Protein AF-B6ILA6-F1 (afdb_monomer)

Mean predicted aligned error: 4.62 Å

Solvent-accessible surface area (backbone atoms only — not comparable to full-atom values): 5302 Å² total; per-residue (Å²): 98,77,94,65,90,71,56,64,65,58,49,32,53,52,49,50,52,44,41,73,71,63,40,69,84,39,53,41,90,45,85,97,41,79,54,63,53,40,67,71,48,56,49,69,50,34,75,90,38,62,74,56,52,56,48,41,54,50,43,40,51,53,55,54,38,71,73,33,90,46,38,43,75,50,86,53,85,91,57,87,44,75,44,78,56,76,136

Secondary structure (DSSP, 8-state):
--SS---HHHHHHHHHHHHHTT-SS-B-SSTT--PBPPHHHHHHHHTT-HHHHHHHHHHHHHHHHHH-TTEEE--STT---EEEPP-

Sequence (87 aa):
MSCHRACKDCWKNYLTHKIKVRKFEIQCLGKDCEIVLNEEAILSFLQENIDTIELYHKVGLEDFVAVNRFLKWCPGINCGRVVKVSE

InterPro domains:
  IPR013083 Zinc finger, RING/FYVE/PHD-type [G3DSA:3.30.40.10] (1-66)
  IPR044066 TRIAD supradomain [PS51873] (1-87)

pLDDT: mean 91.36, std 6.15, range [60.41, 96.0]

Foldseek 3Di:
DAPDDDDLVVLQVQLLVCLVVLDLFDFHPDPPGRDTDDPVVNCVSCVPPVVSNVSSVVSVVVVVQVPDPQWDDDPPDVPRDIHGHDD

Nearest PDB structures (foldseek):
  7oni-assembly1_H  TM=7.818E-01  e=4.701E-04  Homo sapiens
  7od1-assembly1_A  TM=7.667E-01  e=9.088E-04  Homo sapiens
  7od1-assembly2_B  TM=7.633E-01  e=1.183E-03  Homo sapiens

Structure (mmCIF, N/CA/C/O backbone):
data_AF-B6ILA6-F1
#
_entry.id   AF-B6ILA6-F1
#
loop_
_atom_site.group_PDB
_atom_site.id
_atom_site.type_symbol
_atom_site.label_atom_id
_atom_site.label_alt_id
_atom_site.label_comp_id
_atom_site.label_asym_id
_atom_site.label_entity_id
_atom_site.label_seq_id
_atom_site.pdbx_PDB_ins_code
_atom_site.Cartn_x
_atom_site.Cartn_y
_atom_site.Cartn_z
_atom_site.occupancy
_atom_site.B_iso_or_equiv
_atom_site.auth_seq_id
_atom_site.auth_comp_id
_atom_site.auth_asym_id
_atom_site.auth_atom_id
_atom_site.pdbx_PDB_model_num
ATOM 1 N N . MET A 1 1 ? -8.709 12.851 0.980 1.00 60.41 1 MET A N 1
ATOM 2 C CA . MET A 1 1 ? -9.679 13.146 2.067 1.00 60.41 1 MET A CA 1
ATOM 3 C C . MET A 1 1 ? -10.674 11.988 2.164 1.00 60.41 1 MET A C 1
ATOM 5 O O . MET A 1 1 ? -11.103 11.520 1.116 1.00 60.41 1 MET A O 1
ATOM 9 N N . SER A 1 2 ? -11.009 11.474 3.355 1.00 75.12 2 SER A N 1
ATOM 10 C CA . SER A 1 2 ? -12.010 10.397 3.498 1.00 75.12 2 SER A CA 1
ATOM 11 C C . SER A 1 2 ? -13.431 10.960 3.664 1.00 75.12 2 SER A C 1
ATOM 13 O O . SER A 1 2 ? -13.629 11.969 4.335 1.00 75.12 2 SER A O 1
ATOM 15 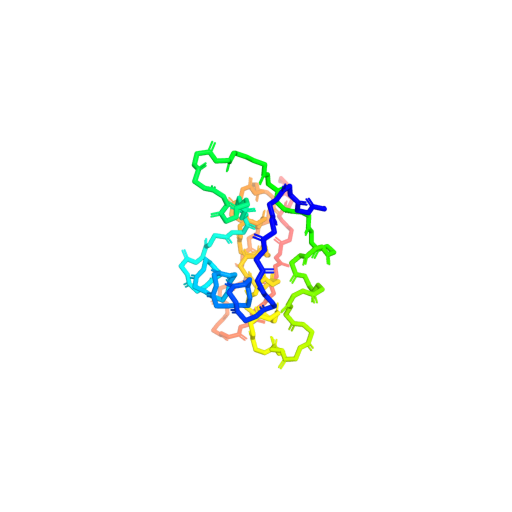N N . CYS A 1 3 ? -14.427 10.305 3.053 1.00 86.56 3 CYS A N 1
ATOM 16 C CA . CYS A 1 3 ? -15.844 10.708 3.107 1.00 86.56 3 CYS A CA 1
ATOM 17 C C . CYS A 1 3 ? -16.608 10.118 4.313 1.00 86.56 3 CYS A C 1
ATOM 19 O O . CYS A 1 3 ? -17.684 10.594 4.664 1.00 86.56 3 CYS A O 1
ATOM 21 N N . HIS A 1 4 ? -16.057 9.091 4.967 1.00 93.44 4 HIS A N 1
ATOM 22 C CA . HIS A 1 4 ? -16.691 8.400 6.092 1.00 93.44 4 HIS A CA 1
ATOM 23 C C . HIS A 1 4 ? -15.844 8.498 7.360 1.00 93.44 4 HIS A C 1
ATOM 25 O O . HIS A 1 4 ? -14.612 8.512 7.312 1.00 93.44 4 HIS A O 1
ATOM 31 N N . ARG A 1 5 ? -16.513 8.554 8.514 1.00 93.06 5 ARG A N 1
ATOM 32 C CA . ARG A 1 5 ? -15.858 8.603 9.824 1.00 93.06 5 ARG A CA 1
ATOM 33 C C . ARG A 1 5 ? -15.713 7.200 10.401 1.00 93.06 5 ARG A C 1
ATOM 35 O O . ARG A 1 5 ? -16.651 6.414 10.385 1.00 93.06 5 ARG A O 1
ATOM 42 N N . ALA A 1 6 ? -14.543 6.936 10.960 1.00 93.00 6 ALA A N 1
ATOM 43 C CA . ALA A 1 6 ? -14.251 5.796 11.818 1.00 93.00 6 ALA A CA 1
ATOM 44 C C . ALA A 1 6 ? -13.127 6.208 12.777 1.00 93.00 6 ALA A C 1
ATOM 46 O O . ALA A 1 6 ? -12.476 7.235 12.552 1.00 93.00 6 ALA A O 1
ATOM 47 N N . CYS A 1 7 ? -12.889 5.437 13.838 1.00 94.94 7 CYS A N 1
ATOM 48 C CA . CYS A 1 7 ? -11.741 5.706 14.701 1.00 94.94 7 CYS A CA 1
ATOM 49 C C . CYS A 1 7 ? -10.420 5.457 13.951 1.00 94.94 7 CYS A C 1
ATOM 51 O O . CYS A 1 7 ? -10.387 4.778 12.917 1.00 94.94 7 CYS A O 1
ATOM 53 N N . LYS A 1 8 ? -9.322 6.008 14.482 1.00 92.06 8 LYS A N 1
ATOM 54 C CA . LYS A 1 8 ? -7.984 5.847 13.896 1.00 92.06 8 LYS A CA 1
ATOM 55 C C . LYS A 1 8 ? -7.598 4.372 13.755 1.00 92.06 8 LYS A C 1
ATOM 57 O O . LYS A 1 8 ? -7.092 3.987 12.707 1.00 92.06 8 LYS A O 1
ATOM 62 N N . ASP A 1 9 ? -7.922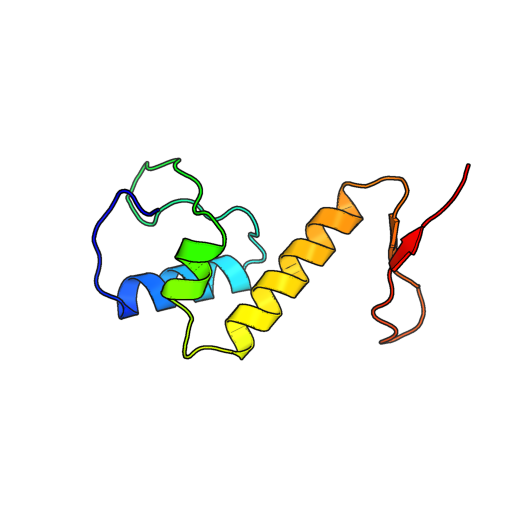 3.543 14.746 1.00 94.94 9 ASP A N 1
ATOM 63 C CA . ASP A 1 9 ? -7.589 2.113 14.730 1.00 94.94 9 ASP A CA 1
ATOM 64 C C . ASP A 1 9 ? -8.351 1.339 13.649 1.00 94.94 9 ASP A C 1
ATOM 66 O O . ASP A 1 9 ? -7.771 0.497 12.963 1.00 94.94 9 ASP A O 1
ATOM 70 N N . CYS A 1 10 ? -9.632 1.655 13.427 1.00 95.88 10 CYS A N 1
ATOM 71 C CA . CYS A 1 10 ? -10.407 1.070 12.332 1.00 95.88 10 CYS A CA 1
ATOM 72 C C . CYS A 1 10 ? -9.793 1.415 10.971 1.00 95.88 10 CYS A C 1
ATOM 74 O O . CYS A 1 10 ? -9.635 0.526 10.133 1.00 95.88 10 CYS A O 1
ATOM 76 N N . TRP A 1 11 ? -9.410 2.681 10.763 1.00 96.00 11 TRP A N 1
ATOM 77 C CA . TRP A 1 11 ? -8.719 3.107 9.545 1.00 96.00 11 TRP A CA 1
ATOM 78 C C . TRP A 1 11 ? -7.377 2.395 9.375 1.00 96.00 11 TRP A C 1
ATOM 80 O O . TRP A 1 11 ? -7.123 1.821 8.317 1.00 96.00 11 TRP A O 1
ATOM 90 N N . LYS A 1 12 ? -6.550 2.365 10.424 1.00 95.69 12 LYS A N 1
ATOM 91 C CA . LYS A 1 12 ? -5.245 1.695 10.431 1.00 95.69 12 LYS A CA 1
ATOM 92 C C . LYS A 1 12 ? -5.373 0.218 10.059 1.00 95.69 12 LYS A C 1
ATOM 94 O O . LYS A 1 12 ? -4.670 -0.246 9.161 1.00 95.69 12 LYS A O 1
ATOM 99 N N . ASN A 1 13 ? -6.296 -0.510 10.687 1.00 95.69 13 ASN A N 1
ATOM 100 C CA . ASN A 1 13 ? -6.515 -1.934 10.424 1.00 95.69 13 ASN A CA 1
ATOM 101 C C . ASN A 1 13 ? -7.031 -2.186 9.003 1.00 95.69 13 ASN A C 1
ATOM 103 O O . ASN A 1 13 ? -6.521 -3.069 8.311 1.00 95.69 13 ASN A O 1
ATOM 107 N N . TYR A 1 14 ? -7.998 -1.387 8.546 1.00 96.00 14 TYR A N 1
ATOM 108 C CA . TYR A 1 14 ? -8.538 -1.475 7.190 1.00 96.00 14 TYR A CA 1
ATOM 109 C C . TYR A 1 14 ? -7.455 -1.255 6.127 1.00 96.00 14 TYR A C 1
ATOM 111 O O . TYR A 1 14 ? -7.284 -2.093 5.238 1.00 96.00 14 TYR A O 1
ATOM 119 N N . LEU A 1 15 ? -6.695 -0.162 6.243 1.00 95.81 15 LEU A N 1
ATOM 120 C CA . LEU A 1 15 ? -5.624 0.179 5.306 1.00 95.81 15 LEU A CA 1
ATOM 121 C C . LEU A 1 15 ? -4.527 -0.884 5.318 1.00 95.81 15 LEU A C 1
ATOM 123 O O . LEU A 1 15 ? -4.149 -1.376 4.260 1.00 95.81 15 LEU A O 1
ATOM 127 N N . THR A 1 16 ? -4.090 -1.317 6.504 1.00 95.56 16 THR A N 1
ATOM 128 C CA . THR A 1 16 ? -3.082 -2.380 6.648 1.00 95.56 16 THR A CA 1
ATOM 129 C C . THR A 1 16 ? -3.519 -3.657 5.935 1.00 95.56 16 THR A C 1
ATOM 131 O O . THR A 1 16 ? -2.734 -4.262 5.209 1.00 95.56 16 THR A O 1
ATOM 134 N N . HIS A 1 17 ? -4.782 -4.062 6.092 1.00 94.94 17 HIS A N 1
ATOM 135 C CA . HIS A 1 17 ? -5.313 -5.227 5.394 1.00 94.94 17 HIS A CA 1
ATOM 136 C C . HIS A 1 17 ? -5.337 -5.023 3.870 1.00 94.94 17 HIS A C 1
ATOM 138 O O . HIS A 1 17 ? -4.872 -5.891 3.136 1.00 94.94 17 HIS A O 1
ATOM 144 N N . LYS A 1 18 ? -5.836 -3.877 3.382 1.00 94.19 18 LYS A N 1
ATOM 145 C CA . LYS A 1 18 ? -5.919 -3.564 1.941 1.00 94.19 18 LYS A CA 1
ATOM 146 C C . LYS A 1 18 ? -4.547 -3.520 1.262 1.00 94.19 18 LYS A C 1
ATOM 148 O O . LYS A 1 18 ? -4.394 -4.074 0.176 1.00 94.19 18 LYS A O 1
ATOM 153 N N . ILE A 1 19 ? -3.553 -2.941 1.928 1.00 94.38 19 ILE A N 1
ATOM 154 C CA . ILE A 1 19 ? -2.171 -2.866 1.442 1.00 94.38 19 ILE A CA 1
ATOM 155 C C . ILE A 1 19 ? -1.538 -4.263 1.409 1.00 94.38 19 ILE A C 1
ATOM 157 O O . ILE A 1 19 ? -0.906 -4.634 0.421 1.00 94.38 19 ILE A O 1
ATOM 161 N N . LYS A 1 20 ? -1.766 -5.091 2.440 1.00 91.56 20 LYS A N 1
ATOM 162 C CA . LYS A 1 20 ? -1.268 -6.478 2.483 1.00 91.56 20 LYS A CA 1
ATOM 163 C C . LYS A 1 20 ? -1.837 -7.363 1.375 1.00 91.56 20 LYS A C 1
ATOM 165 O O . LYS A 1 20 ? -1.122 -8.228 0.879 1.00 91.56 20 LYS A O 1
ATOM 170 N N . VAL A 1 21 ? -3.076 -7.126 0.940 1.00 90.31 21 VAL A N 1
ATOM 171 C CA . VAL A 1 21 ? -3.664 -7.802 -0.235 1.00 90.31 21 VAL A CA 1
ATOM 172 C C . VAL A 1 21 ? -3.293 -7.135 -1.570 1.00 90.31 21 VAL A C 1
ATOM 174 O O . VAL A 1 21 ? -3.961 -7.369 -2.573 1.00 90.31 21 VAL A O 1
ATOM 177 N N . ARG A 1 22 ? -2.227 -6.319 -1.581 1.00 80.06 22 ARG A N 1
ATOM 178 C CA . ARG A 1 22 ? -1.642 -5.648 -2.752 1.00 80.06 22 ARG A CA 1
ATOM 179 C C . ARG A 1 22 ? -2.625 -4.789 -3.549 1.00 80.06 22 ARG A C 1
ATOM 181 O O . ARG A 1 22 ? -2.641 -4.834 -4.772 1.00 80.06 22 ARG A O 1
ATOM 188 N N . LYS A 1 23 ? -3.454 -4.000 -2.865 1.00 75.31 23 LYS A N 1
ATOM 189 C CA . LYS A 1 23 ? -4.258 -2.961 -3.522 1.00 75.31 23 LYS A CA 1
ATOM 190 C C . LYS A 1 23 ? -3.606 -1.600 -3.328 1.00 75.31 23 LYS A C 1
ATOM 192 O O . LYS A 1 23 ? -3.598 -1.104 -2.203 1.00 75.31 23 LYS A O 1
ATOM 197 N N . PHE A 1 24 ? -3.096 -1.008 -4.409 1.00 82.94 24 PHE A N 1
ATOM 198 C CA . PHE A 1 24 ? -2.612 0.373 -4.397 1.00 82.94 24 PHE A CA 1
ATOM 199 C C . PHE A 1 24 ? -3.770 1.381 -4.395 1.00 82.94 24 PHE A C 1
ATOM 201 O O . PHE A 1 24 ? -3.805 2.290 -3.569 1.00 82.94 24 PHE A O 1
ATOM 208 N N . GLU A 1 25 ? -4.778 1.168 -5.245 1.00 87.94 25 GLU A N 1
ATOM 209 C CA . GLU A 1 25 ? -5.999 1.978 -5.256 1.00 87.94 25 GLU A CA 1
ATOM 210 C C . GLU A 1 25 ? -6.959 1.519 -4.151 1.00 87.94 25 GLU A C 1
ATOM 212 O O . GLU A 1 25 ? -7.662 0.507 -4.258 1.00 87.94 25 GLU A O 1
ATOM 217 N N . ILE A 1 26 ? -6.969 2.260 -3.042 1.00 92.31 26 ILE A N 1
ATOM 218 C CA . ILE A 1 26 ? -7.763 1.921 -1.861 1.00 92.31 26 ILE A CA 1
ATOM 219 C C . ILE A 1 26 ? -8.987 2.828 -1.776 1.00 92.31 26 ILE A C 1
ATOM 221 O O . ILE A 1 26 ? -8.884 4.036 -1.571 1.00 92.31 26 ILE A O 1
ATOM 225 N N . GLN A 1 27 ? -10.166 2.219 -1.878 1.00 94.00 27 GLN A N 1
ATOM 226 C CA . GLN A 1 27 ? -11.440 2.892 -1.643 1.00 94.00 27 GLN A CA 1
ATOM 227 C C . GLN A 1 27 ? -11.669 3.182 -0.156 1.00 94.00 27 GLN A C 1
ATOM 229 O O . GLN A 1 27 ? -11.120 2.518 0.732 1.00 94.00 27 GLN A O 1
ATOM 234 N N . CYS A 1 28 ? -12.525 4.163 0.113 1.00 94.75 28 CYS A N 1
ATOM 235 C CA . CYS A 1 28 ? -13.023 4.488 1.440 1.00 94.75 28 CYS A CA 1
ATOM 236 C C . CYS A 1 28 ? -13.588 3.243 2.153 1.00 94.75 28 CYS A C 1
ATOM 238 O O . CYS A 1 28 ? -14.166 2.366 1.523 1.00 94.75 28 CYS A O 1
ATOM 240 N N . LEU A 1 29 ? -13.463 3.178 3.484 1.00 94.44 29 LEU A N 1
ATOM 241 C CA . LEU A 1 29 ? -13.983 2.050 4.275 1.00 94.44 29 LEU A CA 1
ATOM 242 C C . LEU A 1 29 ? -15.516 1.971 4.321 1.00 94.44 29 LEU A C 1
ATOM 244 O O . LEU A 1 29 ? -16.059 0.978 4.802 1.00 94.44 29 LEU A O 1
ATOM 248 N N . GLY A 1 30 ? -16.208 3.035 3.901 1.00 93.38 30 GLY A N 1
ATOM 249 C CA . GLY A 1 30 ? -17.665 3.068 3.863 1.00 93.38 30 GLY A CA 1
ATOM 250 C C . GLY A 1 30 ? -18.200 1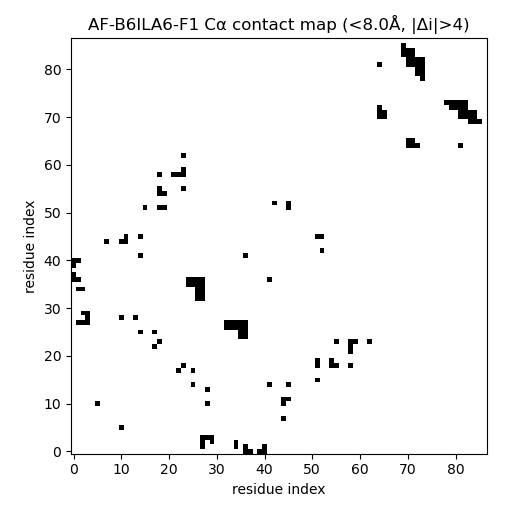.995 2.921 1.00 93.38 30 GLY A C 1
ATOM 251 O O . GLY A 1 30 ? -17.685 1.813 1.820 1.00 93.38 30 GLY A O 1
ATOM 252 N N . LYS A 1 31 ? -19.241 1.285 3.356 1.00 91.06 31 LYS A N 1
ATOM 253 C CA . LYS A 1 31 ? -19.920 0.301 2.514 1.00 91.06 31 LYS A CA 1
ATOM 254 C C . LYS A 1 31 ? -20.454 0.992 1.252 1.00 91.06 31 LYS A C 1
ATOM 256 O O . LYS A 1 31 ? -21.010 2.081 1.354 1.00 91.06 31 LYS A O 1
ATOM 261 N N . ASP A 1 32 ? -20.253 0.361 0.095 1.00 90.88 32 ASP A N 1
ATOM 262 C CA . ASP A 1 32 ? -20.688 0.853 -1.221 1.00 90.88 32 ASP A CA 1
ATOM 263 C C . ASP A 1 32 ? -20.114 2.241 -1.595 1.00 90.88 32 ASP A C 1
ATOM 265 O O . ASP A 1 32 ? -20.650 2.947 -2.445 1.00 90.88 32 ASP A O 1
ATOM 269 N N . CYS A 1 33 ? -19.006 2.653 -0.963 1.00 93.06 33 CYS A N 1
ATOM 270 C CA . CYS A 1 33 ? -18.327 3.908 -1.264 1.00 93.06 33 CYS A CA 1
ATOM 271 C C . CYS A 1 33 ? -17.167 3.687 -2.241 1.00 93.06 33 CYS A C 1
ATOM 273 O O . CYS A 1 33 ? -16.171 3.050 -1.905 1.00 93.06 33 CYS A O 1
ATOM 275 N N . GLU A 1 34 ? -17.256 4.290 -3.424 1.00 92.12 34 GLU A N 1
ATOM 276 C CA . GLU A 1 34 ? -16.245 4.140 -4.480 1.00 92.12 34 GLU A CA 1
ATOM 277 C C . GLU A 1 34 ? -15.161 5.227 -4.463 1.00 92.12 34 GLU A C 1
ATOM 279 O O . GLU A 1 34 ? -14.270 5.238 -5.310 1.00 92.12 34 GLU A O 1
ATOM 284 N N . ILE A 1 35 ? -15.198 6.138 -3.484 1.00 93.44 35 ILE A N 1
ATOM 285 C CA . ILE A 1 35 ? -14.210 7.215 -3.366 1.00 93.44 35 ILE A CA 1
ATOM 286 C C . ILE A 1 35 ? -12.841 6.613 -3.051 1.00 93.44 35 ILE A C 1
ATOM 288 O O . ILE A 1 35 ? -12.643 6.032 -1.981 1.00 93.44 35 ILE A O 1
ATOM 292 N N . VAL A 1 36 ? -11.890 6.804 -3.962 1.00 93.69 36 VAL A N 1
ATOM 293 C CA . VAL A 1 36 ? -10.488 6.419 -3.783 1.00 93.69 36 VAL A CA 1
ATOM 294 C C . VAL A 1 36 ? -9.794 7.415 -2.856 1.00 93.69 36 VAL A C 1
ATOM 296 O O . VAL A 1 36 ? -9.954 8.632 -2.971 1.00 93.69 36 VAL A O 1
ATOM 299 N N . LEU A 1 37 ? -9.041 6.893 -1.893 1.00 94.12 37 LEU A N 1
ATOM 300 C CA . LEU A 1 37 ? -8.263 7.700 -0.963 1.00 94.12 37 LEU A CA 1
ATOM 301 C C . LEU A 1 37 ? -6.987 8.197 -1.644 1.00 94.12 37 LEU A C 1
ATOM 303 O O . LEU A 1 37 ? -6.316 7.447 -2.345 1.00 94.12 37 LEU A O 1
ATOM 307 N N . ASN A 1 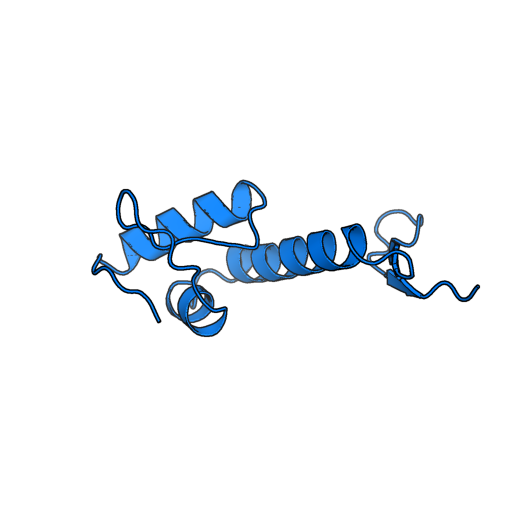38 ? -6.630 9.454 -1.388 1.00 92.62 38 ASN A N 1
ATOM 308 C CA . ASN A 1 38 ? -5.325 9.978 -1.767 1.00 92.62 38 ASN A CA 1
ATOM 309 C C . ASN A 1 38 ? -4.242 9.516 -0.783 1.00 92.62 38 ASN A C 1
ATOM 311 O O . ASN A 1 38 ? -4.526 9.192 0.374 1.00 92.62 38 ASN A O 1
ATOM 315 N N . GLU A 1 39 ? -2.994 9.550 -1.242 1.00 92.50 39 GLU A N 1
ATOM 316 C CA . GLU A 1 39 ? -1.823 9.147 -0.463 1.00 92.50 39 GLU A CA 1
ATOM 317 C C . GLU A 1 39 ? -1.734 9.880 0.880 1.00 92.50 39 GLU A C 1
ATOM 319 O O . GLU A 1 39 ? -1.596 9.237 1.915 1.00 92.50 39 GLU A O 1
ATOM 324 N N . GLU A 1 40 ? -1.926 11.201 0.899 1.00 93.75 40 GLU A N 1
ATOM 325 C CA . GLU A 1 40 ? -1.905 11.987 2.139 1.00 93.75 40 GLU A CA 1
ATOM 326 C C . GLU A 1 40 ? -2.873 11.445 3.202 1.00 93.75 40 GLU A C 1
ATOM 328 O O . GLU A 1 40 ? -2.517 11.345 4.376 1.00 93.75 40 GLU A O 1
ATOM 333 N N . ALA A 1 41 ? -4.092 11.050 2.807 1.00 92.88 41 ALA A N 1
ATOM 334 C CA . ALA A 1 41 ? -5.051 10.473 3.742 1.00 92.88 41 ALA A CA 1
ATOM 335 C C . ALA A 1 41 ? -4.578 9.107 4.250 1.00 92.88 41 ALA A C 1
ATOM 337 O O . ALA A 1 41 ? -4.638 8.858 5.453 1.00 92.88 41 ALA A O 1
ATOM 338 N N . ILE A 1 42 ? -4.081 8.244 3.362 1.00 94.19 42 ILE A N 1
ATOM 339 C CA . ILE A 1 42 ? -3.560 6.919 3.724 1.00 94.19 42 ILE A CA 1
ATOM 340 C C . ILE A 1 42 ? -2.409 7.059 4.729 1.00 94.19 42 ILE A C 1
ATOM 342 O O . ILE A 1 42 ? -2.457 6.460 5.806 1.00 94.19 42 ILE A O 1
ATOM 346 N N . LEU A 1 43 ? -1.425 7.908 4.426 1.00 94.25 43 LEU A N 1
ATOM 347 C CA . LEU A 1 43 ? -0.263 8.144 5.281 1.00 94.25 43 LEU A CA 1
ATOM 348 C C . LEU A 1 43 ? -0.659 8.757 6.631 1.00 94.25 43 LEU A C 1
ATOM 350 O O . LEU A 1 43 ? -0.103 8.379 7.660 1.00 94.25 43 LEU A O 1
ATOM 354 N N . SER A 1 44 ? -1.671 9.631 6.665 1.00 94.12 44 SER A N 1
ATOM 355 C CA . SER A 1 44 ? -2.152 10.233 7.917 1.00 94.12 44 SER A CA 1
ATOM 356 C C . SER A 1 44 ? -2.713 9.215 8.922 1.00 94.12 44 SER A C 1
ATOM 358 O O . SER A 1 44 ? -2.593 9.415 10.130 1.00 94.12 44 SER A O 1
ATOM 360 N N . PHE A 1 45 ? -3.285 8.102 8.450 1.00 94.81 45 PHE A N 1
ATOM 361 C CA . PHE A 1 45 ? -3.801 7.030 9.310 1.00 94.81 45 PHE A CA 1
ATOM 362 C C . PHE A 1 45 ? -2.743 5.979 9.673 1.00 94.81 45 PHE A C 1
ATOM 364 O O . PHE A 1 45 ? -2.961 5.181 10.585 1.00 94.81 45 PHE A O 1
ATOM 371 N N . LEU A 1 46 ? -1.610 5.966 8.968 1.00 95.44 46 LEU A N 1
ATOM 372 C CA . LEU A 1 46 ? -0.543 4.977 9.120 1.00 95.44 46 LEU A CA 1
ATOM 373 C C . LEU A 1 46 ? 0.735 5.543 9.747 1.00 95.44 46 LEU A C 1
ATOM 375 O O . LEU A 1 46 ? 1.721 4.822 9.794 1.00 95.44 46 LEU A O 1
ATOM 379 N N . GLN A 1 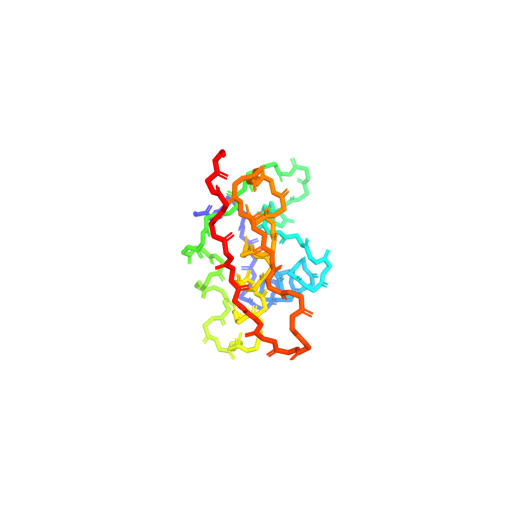47 ? 0.723 6.779 10.258 1.00 91.31 47 GLN A N 1
ATOM 380 C CA . GLN A 1 47 ? 1.909 7.499 10.761 1.00 91.31 47 GLN A CA 1
ATOM 381 C C . GLN A 1 47 ? 2.825 6.668 11.680 1.00 91.31 47 GLN A C 1
ATOM 383 O O . GLN A 1 47 ? 4.041 6.807 11.629 1.00 91.31 47 GLN A O 1
ATOM 388 N N . GLU A 1 48 ? 2.254 5.781 12.495 1.00 92.19 48 GLU A N 1
ATOM 389 C CA . GLU A 1 48 ? 2.981 4.935 13.455 1.00 92.19 48 GLU A CA 1
ATOM 390 C C . GLU A 1 48 ? 3.276 3.511 12.936 1.00 92.19 48 GLU A C 1
ATOM 392 O O . GLU A 1 48 ? 3.694 2.643 13.698 1.00 92.19 48 GLU A O 1
ATOM 397 N N . ASN A 1 49 ? 2.991 3.214 11.668 1.00 94.62 49 ASN A N 1
ATOM 398 C CA . ASN A 1 49 ? 3.094 1.881 11.069 1.00 94.62 49 ASN A CA 1
ATOM 399 C C . ASN A 1 49 ? 4.012 1.910 9.840 1.00 94.62 49 ASN A C 1
ATOM 401 O O . ASN A 1 49 ? 3.565 1.762 8.700 1.00 94.62 49 ASN A O 1
ATOM 405 N N . ILE A 1 50 ? 5.302 2.118 10.114 1.00 95.25 50 ILE A N 1
ATOM 406 C CA . ILE A 1 50 ? 6.368 2.298 9.118 1.00 95.25 50 ILE A CA 1
ATOM 407 C C . ILE A 1 50 ? 6.404 1.125 8.131 1.00 95.25 50 ILE A C 1
ATOM 409 O O . ILE A 1 50 ? 6.356 1.355 6.927 1.00 95.25 50 ILE A O 1
ATOM 413 N N . ASP A 1 51 ? 6.349 -0.117 8.617 1.00 95.62 51 ASP A N 1
ATOM 414 C CA . ASP A 1 51 ? 6.370 -1.316 7.764 1.00 95.62 51 ASP A CA 1
ATOM 415 C C . ASP A 1 51 ? 5.232 -1.324 6.728 1.00 95.62 51 ASP A C 1
ATOM 417 O O . ASP A 1 51 ? 5.391 -1.754 5.584 1.00 95.62 51 ASP A O 1
ATOM 421 N N . THR A 1 52 ? 4.048 -0.839 7.117 1.00 95.06 52 THR A N 1
ATOM 422 C CA . THR A 1 52 ? 2.892 -0.775 6.212 1.00 95.06 52 THR A CA 1
ATOM 423 C C . THR A 1 52 ? 3.021 0.376 5.215 1.00 95.06 52 THR A C 1
ATOM 425 O O . THR A 1 52 ? 2.582 0.229 4.075 1.00 95.06 52 THR A O 1
ATOM 428 N N . ILE A 1 53 ? 3.641 1.494 5.609 1.00 95.69 53 ILE A N 1
ATOM 429 C CA . ILE A 1 53 ? 3.964 2.605 4.702 1.00 95.69 53 ILE A CA 1
ATOM 430 C C . ILE A 1 53 ? 4.971 2.145 3.640 1.00 95.69 53 ILE A C 1
ATOM 432 O O . ILE A 1 53 ? 4.750 2.352 2.448 1.00 95.69 53 ILE A O 1
ATOM 436 N N . GLU A 1 54 ? 6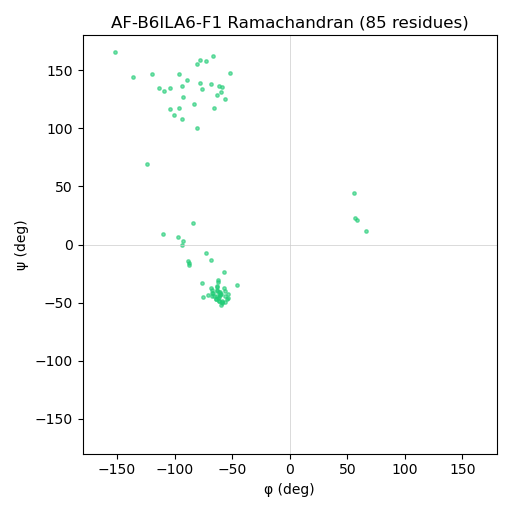.041 1.459 4.045 1.00 94.50 54 GLU A N 1
ATOM 437 C CA . GLU A 1 54 ? 7.030 0.908 3.112 1.00 94.50 54 GLU A CA 1
ATOM 438 C C . GLU A 1 54 ? 6.391 -0.086 2.135 1.00 94.50 54 GLU A C 1
ATOM 440 O O . GLU A 1 54 ? 6.633 -0.029 0.925 1.00 94.50 54 GLU A O 1
ATOM 445 N N . LEU A 1 55 ? 5.512 -0.961 2.637 1.00 94.19 55 LEU A N 1
ATOM 446 C CA . LEU A 1 55 ? 4.766 -1.892 1.795 1.00 94.19 55 LEU A CA 1
ATOM 447 C C . LEU A 1 55 ? 3.835 -1.167 0.814 1.00 94.19 55 LEU A C 1
ATOM 449 O O . LEU A 1 55 ? 3.752 -1.578 -0.342 1.00 94.19 55 LEU A O 1
ATOM 453 N N . TYR A 1 56 ? 3.161 -0.096 1.239 1.00 95.31 56 TYR A N 1
ATOM 454 C CA . TYR A 1 56 ? 2.299 0.707 0.369 1.00 95.31 56 TYR A CA 1
ATOM 455 C C . TYR A 1 56 ? 3.075 1.294 -0.813 1.00 95.31 56 TYR A C 1
ATOM 457 O O . TYR A 1 56 ? 2.676 1.097 -1.963 1.00 95.31 56 TYR A O 1
ATOM 465 N N . HIS A 1 57 ? 4.221 1.931 -0.557 1.00 93.50 57 HIS A N 1
ATOM 466 C CA . HIS A 1 57 ? 5.065 2.469 -1.626 1.00 93.50 57 HIS A CA 1
ATOM 467 C C . HIS A 1 57 ? 5.605 1.371 -2.543 1.00 93.50 57 HIS A C 1
ATOM 469 O O . HIS A 1 57 ? 5.642 1.546 -3.762 1.00 93.50 57 HIS A O 1
ATOM 475 N N . LYS A 1 58 ? 5.989 0.219 -1.979 1.00 91.94 58 LYS A N 1
ATOM 476 C CA . LYS A 1 58 ? 6.452 -0.928 -2.764 1.00 91.94 58 LYS A CA 1
ATOM 477 C C . LYS A 1 58 ? 5.370 -1.442 -3.713 1.00 91.94 58 LYS A C 1
ATOM 479 O O . LYS A 1 58 ? 5.654 -1.623 -4.892 1.00 91.94 58 LYS A O 1
ATOM 484 N N . VAL A 1 59 ? 4.148 -1.653 -3.219 1.00 92.00 59 VAL A N 1
ATOM 485 C CA . VAL A 1 59 ? 3.010 -2.096 -4.044 1.00 92.00 59 VAL A CA 1
ATOM 486 C C . VAL A 1 59 ? 2.713 -1.067 -5.136 1.00 92.00 59 VAL A C 1
ATOM 488 O O . VAL A 1 59 ? 2.559 -1.445 -6.291 1.00 92.00 59 VAL A O 1
ATOM 491 N N . GLY A 1 60 ? 2.729 0.229 -4.809 1.00 91.62 60 GLY A N 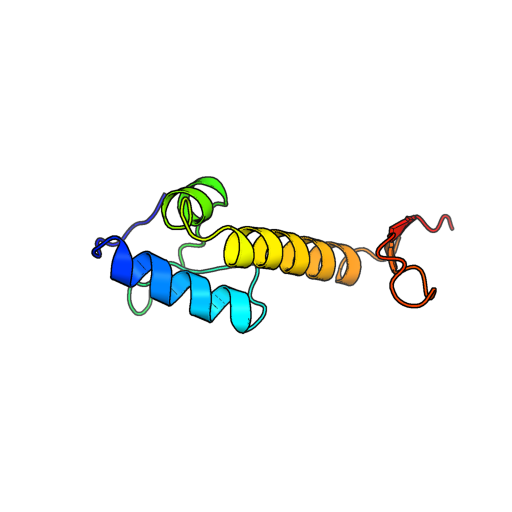1
ATOM 492 C CA . GLY A 1 60 ? 2.543 1.288 -5.804 1.00 91.62 60 GLY A CA 1
ATOM 493 C C . GLY A 1 60 ? 3.603 1.296 -6.902 1.00 91.62 60 GLY A C 1
ATOM 494 O O . GLY A 1 60 ? 3.279 1.450 -8.078 1.00 91.62 60 GLY A O 1
ATOM 495 N N . LEU A 1 61 ? 4.871 1.077 -6.544 1.00 91.25 61 LEU A N 1
ATOM 496 C CA . LEU A 1 61 ? 5.954 0.959 -7.517 1.00 91.25 61 LEU A CA 1
ATOM 497 C C . LEU A 1 61 ? 5.801 -0.297 -8.389 1.00 91.25 61 LEU A C 1
ATOM 499 O O . LEU A 1 61 ? 6.017 -0.227 -9.597 1.00 91.25 61 LEU A O 1
ATOM 503 N N . GLU A 1 62 ? 5.419 -1.433 -7.800 1.00 90.31 62 GLU A N 1
ATOM 504 C CA . GLU A 1 62 ? 5.138 -2.675 -8.531 1.00 90.31 62 GLU A CA 1
ATOM 505 C C . GLU A 1 62 ? 4.017 -2.483 -9.561 1.00 90.31 62 GLU A C 1
ATOM 507 O O . GLU A 1 62 ? 4.225 -2.811 -10.733 1.00 90.31 62 GLU A O 1
ATOM 512 N N . ASP A 1 63 ? 2.893 -1.884 -9.162 1.00 90.12 63 ASP A N 1
ATOM 513 C CA . ASP A 1 63 ? 1.762 -1.596 -10.049 1.00 90.12 63 ASP A CA 1
ATOM 514 C C . ASP A 1 63 ? 2.156 -0.608 -11.160 1.00 90.12 63 ASP A C 1
ATOM 516 O O . ASP A 1 63 ? 1.875 -0.847 -12.337 1.00 90.12 63 ASP A O 1
ATOM 520 N N . PHE A 1 64 ? 2.884 0.464 -10.822 1.00 90.62 64 PHE A N 1
ATOM 521 C CA . PHE A 1 64 ? 3.357 1.454 -11.794 1.00 90.62 64 PHE A CA 1
ATOM 522 C C . PHE A 1 64 ? 4.284 0.846 -12.856 1.00 90.62 64 PHE A C 1
ATOM 524 O O . PHE A 1 64 ? 4.160 1.139 -14.048 1.00 90.62 64 PHE A O 1
ATOM 531 N N . VAL A 1 65 ? 5.208 -0.025 -12.442 1.00 92.62 65 VAL A N 1
ATOM 532 C CA . VAL A 1 65 ? 6.104 -0.729 -13.369 1.00 92.62 65 VAL A CA 1
ATOM 533 C C . VAL A 1 65 ? 5.327 -1.735 -14.218 1.00 92.62 65 VAL A C 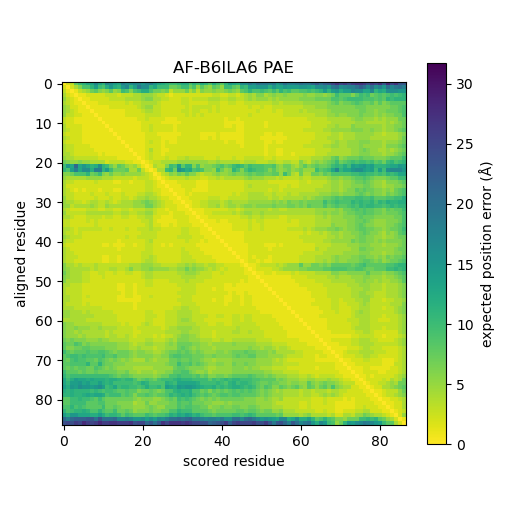1
ATOM 535 O O . VAL A 1 65 ? 5.617 -1.869 -15.404 1.00 92.62 65 VAL A O 1
ATOM 538 N N . ALA A 1 66 ? 4.331 -2.420 -13.649 1.00 89.69 66 ALA A N 1
ATOM 539 C CA . ALA A 1 66 ? 3.543 -3.424 -14.360 1.00 89.69 66 ALA A CA 1
ATOM 540 C C . ALA A 1 66 ? 2.736 -2.836 -15.531 1.00 89.69 66 ALA A C 1
ATOM 542 O O . ALA A 1 66 ? 2.625 -3.479 -16.577 1.00 89.69 66 ALA A O 1
ATOM 543 N N . VAL A 1 67 ? 2.206 -1.616 -15.386 1.00 90.94 67 VAL A N 1
ATOM 544 C CA . VAL A 1 67 ? 1.390 -0.963 -16.428 1.00 90.94 67 VAL A CA 1
ATOM 545 C C . VAL A 1 67 ? 2.211 -0.177 -17.455 1.00 90.94 67 VAL A C 1
ATOM 547 O O . VAL A 1 67 ? 1.719 0.127 -18.543 1.00 90.94 67 VAL A O 1
ATOM 550 N N . ASN A 1 68 ? 3.468 0.155 -17.153 1.00 91.81 68 ASN A N 1
ATOM 551 C CA . ASN A 1 68 ? 4.316 0.934 -18.048 1.00 91.81 68 ASN A CA 1
ATOM 552 C C . ASN A 1 68 ? 5.169 0.025 -18.944 1.00 91.81 68 ASN A C 1
ATOM 554 O O . ASN A 1 68 ? 6.168 -0.545 -18.511 1.00 91.81 68 ASN A O 1
ATOM 558 N N . ARG A 1 69 ? 4.832 -0.049 -20.239 1.00 92.19 69 ARG A N 1
ATOM 559 C CA . ARG A 1 69 ? 5.550 -0.897 -21.214 1.00 92.19 69 ARG A CA 1
ATOM 560 C C . ARG A 1 69 ? 7.052 -0.606 -21.332 1.00 92.19 69 ARG A C 1
ATOM 562 O O . ARG A 1 69 ? 7.799 -1.489 -21.741 1.00 92.19 69 ARG A O 1
ATOM 569 N N . PHE A 1 70 ? 7.481 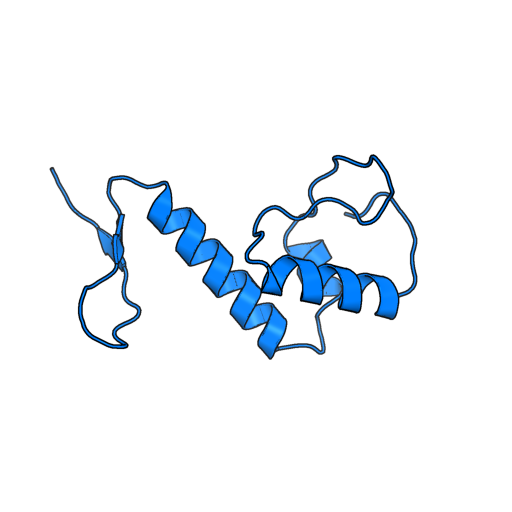0.603 -20.969 1.00 94.31 70 PHE A N 1
ATOM 570 C CA . PHE A 1 70 ? 8.873 1.043 -21.036 1.00 94.31 70 PHE A CA 1
ATOM 571 C C . PHE A 1 70 ? 9.643 0.834 -19.731 1.00 94.31 70 PHE A C 1
ATOM 573 O O . PHE A 1 70 ? 10.821 1.175 -19.669 1.00 94.31 70 PHE A O 1
ATOM 580 N N . LEU A 1 71 ? 9.010 0.294 -18.688 1.00 94.31 71 LEU A N 1
ATOM 581 C CA . LEU A 1 71 ? 9.655 -0.015 -17.418 1.00 94.31 71 LEU A CA 1
ATOM 582 C C . LEU A 1 71 ? 9.675 -1.523 -17.197 1.00 94.31 71 LEU A C 1
ATOM 584 O O . LEU A 1 71 ? 8.682 -2.221 -17.404 1.00 94.31 71 LEU A O 1
ATOM 588 N N . LYS A 1 72 ? 10.826 -2.040 -16.772 1.00 92.00 72 LYS A N 1
ATOM 589 C CA . LYS A 1 72 ? 11.000 -3.448 -16.409 1.00 92.00 72 LYS A CA 1
ATOM 590 C C . LYS A 1 72 ? 11.804 -3.565 -15.123 1.00 92.00 72 LYS A C 1
ATOM 592 O O . LYS A 1 72 ? 12.735 -2.796 -14.891 1.00 92.00 72 LYS A O 1
ATOM 597 N N . TRP A 1 73 ? 11.464 -4.550 -14.300 1.00 93.06 73 TRP A N 1
ATOM 598 C CA . TRP A 1 73 ? 12.274 -4.915 -13.142 1.00 93.06 73 TRP A CA 1
ATOM 599 C C . TRP A 1 73 ? 13.601 -5.534 -13.586 1.00 93.06 73 TRP A C 1
ATOM 601 O O . TRP A 1 73 ? 13.636 -6.356 -14.502 1.00 93.06 73 TRP A O 1
ATOM 611 N N . CYS A 1 74 ? 14.695 -5.153 -12.926 1.00 92.94 74 CYS A N 1
ATOM 612 C CA . CYS A 1 74 ? 15.984 -5.810 -13.100 1.00 92.94 74 CYS A CA 1
ATOM 613 C C . CYS A 1 74 ? 15.881 -7.277 -12.636 1.00 92.94 74 CYS A C 1
ATOM 615 O O . CYS A 1 74 ? 15.459 -7.508 -11.501 1.00 92.94 74 CYS A O 1
ATOM 617 N N . PRO A 1 75 ? 16.293 -8.267 -13.454 1.00 91.19 75 PRO A N 1
ATOM 618 C CA . PRO A 1 75 ? 16.163 -9.688 -13.120 1.00 91.19 75 PRO A CA 1
ATOM 619 C C . PRO A 1 75 ? 17.142 -10.159 -12.033 1.00 91.19 75 PRO A C 1
ATOM 621 O O . PRO A 1 75 ? 17.059 -11.300 -11.584 1.00 91.19 75 PRO A O 1
ATOM 624 N N . GLY A 1 76 ? 18.090 -9.312 -11.615 1.00 92.88 76 GLY A N 1
ATOM 625 C CA . GLY A 1 76 ? 19.030 -9.640 -10.549 1.00 92.88 76 GLY A CA 1
ATOM 626 C C . GLY A 1 76 ? 18.310 -9.940 -9.232 1.00 92.88 76 GLY A C 1
ATOM 627 O O . GLY A 1 76 ? 17.469 -9.159 -8.782 1.00 92.88 76 GLY A O 1
ATOM 628 N N . ILE A 1 77 ? 18.672 -11.056 -8.596 1.00 89.56 77 ILE A N 1
ATOM 629 C CA . ILE A 1 77 ? 18.114 -11.479 -7.306 1.00 89.56 77 ILE A CA 1
ATOM 630 C C . ILE A 1 77 ? 18.314 -10.355 -6.283 1.00 89.56 77 ILE A C 1
ATOM 632 O O . ILE A 1 77 ? 19.430 -9.879 -6.093 1.00 89.56 77 ILE A O 1
ATOM 636 N N . ASN A 1 78 ? 17.226 -9.920 -5.641 1.00 85.19 78 ASN A N 1
ATOM 637 C CA . ASN A 1 78 ? 17.211 -8.830 -4.657 1.00 85.19 78 ASN A CA 1
ATOM 638 C C . ASN A 1 78 ? 17.770 -7.482 -5.163 1.00 85.19 78 ASN A C 1
ATOM 640 O O . ASN A 1 78 ? 18.172 -6.647 -4.359 1.00 85.19 78 ASN A O 1
ATOM 644 N N . CYS A 1 79 ? 17.793 -7.236 -6.480 1.00 90.31 79 CYS A N 1
ATOM 645 C CA . CYS A 1 79 ? 18.319 -5.982 -7.027 1.00 90.31 79 CYS A CA 1
ATOM 646 C C . CYS A 1 79 ? 17.402 -4.782 -6.743 1.00 90.31 79 CYS A C 1
ATOM 648 O O . CYS A 1 79 ? 17.884 -3.703 -6.405 1.00 90.31 79 CYS A O 1
ATOM 650 N N . GLY A 1 80 ? 16.084 -4.953 -6.905 1.00 85.56 80 GLY A N 1
ATOM 651 C CA . GLY A 1 80 ? 15.090 -3.913 -6.606 1.00 85.56 80 GLY A CA 1
ATOM 652 C C . GLY A 1 80 ? 15.145 -2.669 -7.505 1.00 85.56 80 GLY A C 1
ATOM 653 O O . GLY A 1 80 ? 14.509 -1.668 -7.192 1.00 85.56 80 GLY A O 1
ATOM 654 N N . ARG A 1 81 ? 15.894 -2.700 -8.617 1.00 91.38 81 ARG A N 1
ATOM 655 C CA . ARG A 1 81 ? 15.992 -1.579 -9.569 1.00 91.38 81 ARG A CA 1
ATOM 656 C C . ARG A 1 81 ? 15.025 -1.748 -10.735 1.00 91.38 81 ARG A C 1
ATOM 658 O O . ARG A 1 81 ? 14.810 -2.861 -11.214 1.00 91.38 81 ARG A O 1
ATOM 665 N N . VAL A 1 82 ? 14.523 -0.622 -11.232 1.00 94.06 82 VAL A N 1
ATOM 666 C CA . VAL A 1 82 ? 13.702 -0.531 -12.444 1.00 94.06 82 VAL A CA 1
ATOM 667 C C . VAL A 1 82 ? 14.558 0.023 -13.579 1.00 94.06 82 VAL A C 1
ATOM 669 O O . VAL A 1 82 ? 15.290 0.994 -13.394 1.00 94.06 82 VAL A O 1
ATOM 672 N N . VAL A 1 83 ? 14.472 -0.597 -14.752 1.00 93.81 83 VAL A N 1
ATOM 673 C CA . VAL A 1 83 ? 15.187 -0.198 -15.965 1.00 93.81 83 VAL A CA 1
ATOM 674 C C . VAL A 1 83 ? 14.188 0.389 -16.955 1.00 93.81 83 VAL A C 1
ATOM 676 O O . VAL A 1 83 ? 13.136 -0.203 -17.205 1.00 93.81 83 VAL A O 1
ATOM 679 N N . LYS A 1 84 ? 14.531 1.548 -17.526 1.00 93.62 84 LYS A N 1
ATOM 680 C CA . LYS A 1 84 ? 13.814 2.116 -18.666 1.00 93.62 84 LYS A CA 1
ATOM 681 C C . LYS A 1 84 ? 14.340 1.472 -19.944 1.00 93.62 84 LYS A C 1
ATOM 683 O O . LYS A 1 84 ? 15.529 1.584 -20.229 1.00 93.62 84 LYS A O 1
ATOM 688 N N . VAL A 1 85 ? 13.465 0.828 -20.703 1.00 90.94 85 VAL A N 1
ATOM 689 C CA . VAL A 1 85 ? 13.794 0.308 -22.031 1.00 90.94 85 VAL A CA 1
ATOM 690 C C . VAL A 1 85 ? 13.436 1.361 -23.079 1.00 90.94 85 VAL A C 1
ATOM 692 O O . VAL A 1 85 ? 12.340 1.923 -23.062 1.00 90.94 85 VAL A O 1
ATOM 695 N N . SER A 1 86 ? 14.398 1.696 -23.933 1.00 82.44 86 SER A N 1
ATOM 696 C CA . SER A 1 86 ? 14.167 2.435 -25.176 1.00 82.44 86 SER A CA 1
ATOM 697 C C . SER A 1 86 ? 13.666 1.472 -26.255 1.00 82.44 86 SER A C 1
ATOM 699 O O . SER A 1 86 ? 13.910 0.270 -26.141 1.00 82.44 86 SER A O 1
ATOM 701 N N . GLU A 1 87 ? 12.944 1.994 -27.252 1.00 60.78 87 GLU A N 1
ATOM 702 C CA . GLU A 1 87 ? 12.641 1.240 -28.483 1.00 60.78 87 GLU A CA 1
ATOM 703 C C . GLU A 1 87 ? 13.910 0.699 -29.154 1.00 60.78 87 GLU A C 1
ATOM 705 O O . GLU A 1 87 ? 14.972 1.360 -29.037 1.00 60.78 87 GLU A O 1
#

Organism: Caenorhabditis briggsae (NCBI:txid6238)

Radius of gyration: 15.27 Å; Cα contacts (8 Å, |Δi|>4): 84; chains: 1; bounding box: 40×25×43 Å